Protein AF-A0A920G6J9-F1 (afdb_monomer_lite)

Sequence (120 aa):
MPLGSRPARRKLDGGIESLRAIPGYLHGCRTAYVAAWLGAGEALQSALESGKLEMIREMLREWPFFRARLSMLEMVFAKSDHTLSAHYDQLLVEPDLASVGQRLRHQLQRDIDTLLSILE

Secondary structure (DSSP, 8-state):
---SSS-SBSSSS--GGGB-HHHHHHHHTTT--HHHHTTHHHHHHHHHHTT-HHHHHHHHHH-HHHHHHHHHHHHHHHT--HHHHHHHHHHHS-GGGHHHHHHHHHHHHHHHHHHHHHH-

Structure (mmCIF, N/CA/C/O backbone):
data_AF-A0A920G6J9-F1
#
_entry.id   AF-A0A920G6J9-F1
#
loop_
_atom_site.group_PDB
_atom_site.id
_atom_site.type_symbol
_atom_site.label_atom_id
_atom_site.label_alt_id
_atom_site.label_comp_id
_atom_site.label_asym_id
_atom_site.label_entity_id
_atom_site.label_seq_id
_atom_site.pdbx_PDB_ins_code
_atom_site.Cartn_x
_atom_site.Cartn_y
_atom_site.Cartn_z
_atom_site.occupancy
_atom_site.B_iso_or_equiv
_atom_site.auth_seq_id
_atom_site.auth_comp_id
_atom_site.auth_asym_id
_atom_site.auth_atom_id
_atom_site.pdbx_PDB_model_num
ATOM 1 N N . MET A 1 1 ? 13.491 14.844 -20.925 1.00 53.09 1 MET A N 1
ATOM 2 C CA . MET A 1 1 ? 12.801 16.154 -20.989 1.00 53.09 1 MET A CA 1
ATOM 3 C C . MET A 1 1 ? 12.967 16.869 -19.648 1.00 53.09 1 MET A C 1
ATOM 5 O O . MET A 1 1 ? 12.730 16.220 -18.632 1.00 53.09 1 MET A O 1
ATOM 9 N N . PRO A 1 2 ? 13.415 18.137 -19.596 1.00 53.41 2 PRO A N 1
ATOM 10 C CA . PRO A 1 2 ? 13.633 18.849 -18.335 1.00 53.41 2 PRO A CA 1
ATOM 11 C C . PRO A 1 2 ? 12.299 19.374 -17.781 1.00 53.41 2 PRO A C 1
ATOM 13 O O . PRO A 1 2 ? 11.897 20.498 -18.045 1.00 53.41 2 PRO A O 1
ATOM 16 N N . LEU A 1 3 ? 11.589 18.527 -17.034 1.00 66.06 3 LEU A N 1
ATOM 17 C CA . LEU A 1 3 ? 10.277 18.844 -16.449 1.00 66.06 3 LEU A CA 1
ATOM 18 C C . LEU A 1 3 ? 10.352 19.608 -15.112 1.00 66.06 3 LEU A C 1
ATOM 20 O O . LEU A 1 3 ? 9.323 20.007 -14.579 1.00 66.06 3 LEU A O 1
ATOM 24 N N . GLY A 1 4 ? 11.545 19.811 -14.546 1.00 63.09 4 GLY A N 1
ATOM 25 C CA . GLY A 1 4 ? 11.710 20.483 -13.256 1.00 63.09 4 GLY A CA 1
ATOM 26 C C . GLY A 1 4 ? 13.032 21.234 -13.129 1.00 63.09 4 GLY A C 1
ATOM 27 O O . GLY A 1 4 ? 14.007 20.922 -13.808 1.00 63.09 4 GLY A O 1
ATOM 28 N N . SER A 1 5 ? 13.068 22.211 -12.220 1.00 77.31 5 SER A N 1
ATOM 29 C CA . SER A 1 5 ? 14.228 23.083 -11.974 1.00 77.31 5 SER A CA 1
ATOM 30 C C . SER A 1 5 ? 15.371 22.414 -11.205 1.00 77.31 5 SER A C 1
ATOM 32 O O . SER A 1 5 ? 16.461 22.971 -11.105 1.00 77.31 5 SER A O 1
ATOM 34 N N . ARG A 1 6 ? 15.132 21.230 -10.625 1.00 78.56 6 ARG A N 1
ATOM 35 C CA . ARG A 1 6 ? 16.095 20.504 -9.788 1.00 78.56 6 ARG A CA 1
ATOM 36 C C . ARG A 1 6 ? 16.405 19.124 -10.371 1.00 78.56 6 ARG A C 1
ATOM 38 O O . ARG A 1 6 ? 15.486 18.457 -10.848 1.00 78.56 6 ARG A O 1
ATOM 45 N N . PRO A 1 7 ? 17.659 18.650 -10.258 1.00 70.69 7 PRO A N 1
ATOM 46 C CA . PRO A 1 7 ? 18.030 17.310 -10.695 1.00 70.69 7 PRO A CA 1
ATOM 47 C C . PRO A 1 7 ? 17.292 16.239 -9.885 1.00 70.69 7 PRO A C 1
ATOM 49 O O . PRO A 1 7 ? 17.104 16.370 -8.670 1.00 70.69 7 PRO A O 1
ATOM 52 N N . ALA A 1 8 ? 16.884 15.165 -10.567 1.00 69.94 8 ALA A N 1
ATOM 53 C CA . ALA A 1 8 ? 16.063 14.106 -9.984 1.00 69.94 8 ALA A CA 1
ATOM 54 C C . ALA A 1 8 ? 16.790 13.279 -8.905 1.00 69.94 8 ALA A C 1
ATOM 56 O O . ALA A 1 8 ? 16.153 12.760 -7.986 1.00 69.94 8 ALA A O 1
ATOM 57 N N . ARG A 1 9 ? 18.123 13.193 -8.982 1.00 69.25 9 ARG A N 1
ATOM 58 C CA . ARG A 1 9 ? 18.972 12.479 -8.020 1.00 69.25 9 ARG A CA 1
ATOM 59 C C . ARG A 1 9 ? 19.947 13.422 -7.320 1.00 69.25 9 ARG A C 1
ATOM 61 O O . ARG A 1 9 ? 20.273 14.491 -7.835 1.00 69.25 9 ARG A O 1
ATOM 68 N N . ARG A 1 10 ? 20.374 13.042 -6.112 1.00 77.50 10 ARG A N 1
ATOM 69 C CA . ARG A 1 10 ? 21.432 13.736 -5.352 1.00 77.50 10 ARG A CA 1
ATOM 70 C C . ARG A 1 10 ? 22.835 13.338 -5.826 1.00 77.50 10 ARG A C 1
ATOM 72 O O . ARG A 1 10 ? 23.696 14.204 -5.904 1.00 77.50 10 ARG A O 1
ATOM 79 N N . LYS A 1 11 ? 23.034 12.059 -6.159 1.00 76.94 11 LYS A N 1
ATOM 80 C CA . LYS A 1 11 ? 24.238 11.500 -6.793 1.00 76.94 11 LYS A CA 1
ATOM 81 C C . LYS A 1 11 ? 23.825 10.709 -8.031 1.00 76.94 11 LYS A C 1
ATOM 83 O O . LYS A 1 11 ? 22.736 10.142 -8.046 1.00 76.94 11 LYS A O 1
ATOM 88 N N . LEU A 1 12 ? 24.661 10.709 -9.065 1.00 66.19 12 LEU A N 1
ATOM 89 C CA . LEU A 1 12 ? 24.352 10.053 -10.341 1.00 66.19 12 LEU A CA 1
ATOM 90 C C . LEU A 1 12 ? 24.488 8.520 -10.276 1.00 66.19 12 LEU A C 1
ATOM 92 O O . LEU A 1 12 ? 23.811 7.845 -11.041 1.00 66.19 12 LEU A O 1
ATOM 96 N N . ASP A 1 13 ? 25.295 7.987 -9.353 1.00 66.94 13 ASP A N 1
ATOM 97 C CA . ASP A 1 13 ? 25.608 6.552 -9.227 1.00 66.94 13 ASP A CA 1
ATOM 98 C C . ASP A 1 13 ? 24.806 5.802 -8.148 1.00 66.94 13 ASP A C 1
ATOM 100 O O . ASP A 1 13 ? 24.982 4.600 -7.980 1.00 66.94 13 ASP A O 1
ATOM 104 N N . GLY A 1 14 ? 23.932 6.486 -7.405 1.00 65.06 14 GLY A N 1
ATOM 105 C CA . GLY A 1 14 ? 23.181 5.868 -6.310 1.00 65.06 14 GLY A CA 1
ATOM 106 C C . GLY A 1 14 ? 21.880 5.220 -6.779 1.00 65.06 14 GLY A C 1
ATOM 107 O O . GLY A 1 14 ? 21.284 5.652 -7.767 1.00 65.06 14 GLY A O 1
ATOM 108 N N . GLY A 1 15 ? 21.399 4.221 -6.046 1.00 74.56 15 GLY 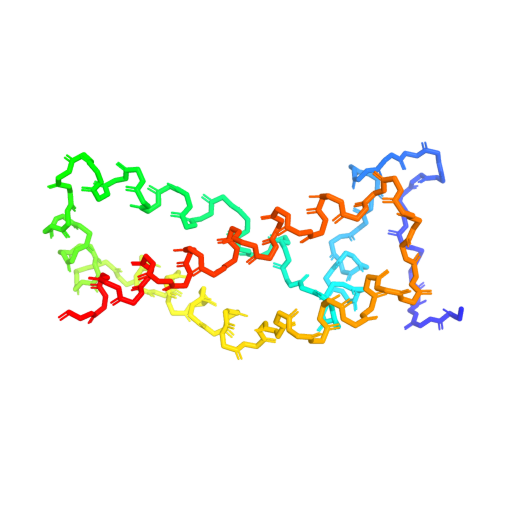A N 1
ATOM 109 C CA . GLY A 1 15 ? 20.122 3.546 -6.249 1.00 74.56 15 GLY A CA 1
ATOM 110 C C . GLY A 1 15 ? 18.917 4.389 -5.812 1.00 74.56 15 GLY A C 1
ATOM 111 O O . GLY A 1 15 ? 18.900 5.620 -5.952 1.00 74.56 15 GLY A O 1
ATOM 112 N N . ILE A 1 16 ? 17.880 3.724 -5.297 1.00 71.81 16 ILE A N 1
ATOM 113 C CA . ILE A 1 16 ? 16.613 4.341 -4.859 1.00 71.81 16 ILE A CA 1
ATOM 114 C C . ILE A 1 16 ? 16.856 5.413 -3.783 1.00 71.81 16 ILE A C 1
ATOM 116 O O . ILE A 1 16 ? 16.217 6.462 -3.791 1.00 71.81 16 ILE A O 1
ATOM 120 N N . GLU A 1 17 ? 17.835 5.204 -2.908 1.00 76.25 17 GLU A N 1
ATOM 121 C CA . GLU A 1 17 ? 18.234 6.098 -1.819 1.00 76.25 17 GLU A CA 1
ATOM 122 C C . GLU A 1 17 ? 18.751 7.468 -2.291 1.00 76.25 17 GLU A C 1
ATOM 124 O O . GLU A 1 17 ? 18.718 8.453 -1.549 1.00 76.25 17 GLU A O 1
ATOM 129 N N . SER A 1 18 ? 19.215 7.552 -3.540 1.00 75.19 18 SER A N 1
ATOM 130 C CA . SER A 1 18 ? 19.701 8.797 -4.140 1.00 75.19 18 SER A CA 1
ATOM 131 C C . SER A 1 18 ? 18.600 9.606 -4.835 1.00 75.19 18 SER A C 1
ATOM 133 O O . SER A 1 18 ? 18.812 10.786 -5.159 1.00 75.19 18 SER A O 1
ATOM 135 N N . LEU A 1 19 ? 17.433 8.990 -5.066 1.00 71.00 19 LEU A N 1
ATOM 136 C CA . LEU A 1 19 ? 16.288 9.587 -5.740 1.00 71.00 19 LEU A CA 1
ATOM 137 C C . LEU A 1 19 ? 15.586 10.579 -4.806 1.00 71.00 19 LEU A C 1
ATOM 139 O O . LEU A 1 19 ? 15.336 10.307 -3.634 1.00 71.00 19 LEU A O 1
ATOM 143 N N . ARG A 1 20 ? 15.241 11.764 -5.316 1.00 72.81 20 ARG A N 1
ATOM 144 C CA . ARG A 1 20 ? 14.428 12.711 -4.543 1.00 72.81 20 ARG A CA 1
ATOM 145 C C . ARG A 1 20 ? 12.959 12.263 -4.543 1.00 72.81 20 ARG A C 1
ATOM 147 O O . ARG A 1 20 ? 12.462 11.745 -5.541 1.00 72.81 20 ARG A O 1
ATOM 154 N N . ALA A 1 21 ? 12.248 12.564 -3.455 1.00 60.12 21 ALA A N 1
ATOM 155 C CA . ALA A 1 21 ? 10.842 12.186 -3.271 1.00 60.12 21 ALA A CA 1
ATOM 156 C C . ALA A 1 21 ? 9.909 12.690 -4.394 1.00 60.12 21 ALA A C 1
ATOM 158 O O . ALA A 1 21 ? 9.054 11.948 -4.865 1.00 60.12 21 ALA A O 1
ATOM 159 N N . ILE A 1 22 ? 10.105 13.927 -4.874 1.00 59.06 22 ILE A N 1
ATOM 160 C CA . ILE A 1 22 ? 9.268 14.536 -5.926 1.00 59.06 22 ILE A CA 1
ATOM 161 C C . ILE A 1 22 ? 9.398 13.789 -7.272 1.00 59.06 22 ILE A C 1
ATOM 163 O O . ILE A 1 22 ? 8.372 13.411 -7.831 1.00 59.06 22 ILE A O 1
ATOM 167 N N . PRO A 1 23 ? 10.612 13.516 -7.797 1.00 53.72 23 PRO A N 1
ATOM 168 C CA . PRO A 1 23 ? 10.790 12.644 -8.955 1.00 53.72 23 PRO A CA 1
ATOM 169 C C . PRO A 1 23 ? 10.162 11.260 -8.797 1.00 53.72 23 PRO A C 1
ATOM 171 O O . PRO A 1 23 ? 9.497 10.817 -9.726 1.00 53.72 23 PRO A O 1
ATOM 174 N N . GLY A 1 24 ? 10.332 10.588 -7.654 1.00 53.31 24 GLY A N 1
ATOM 175 C CA . GLY A 1 24 ? 9.722 9.270 -7.433 1.00 53.31 24 GLY A CA 1
ATOM 176 C C . GLY A 1 24 ? 8.194 9.310 -7.520 1.00 53.31 24 GLY A C 1
ATOM 177 O O . GLY A 1 24 ? 7.583 8.477 -8.183 1.00 53.31 24 GLY A O 1
ATOM 178 N N . TYR A 1 25 ? 7.588 10.345 -6.937 1.00 50.59 25 TYR A N 1
ATOM 179 C CA . TYR A 1 25 ? 6.143 10.554 -6.966 1.00 50.59 25 TYR A CA 1
ATOM 180 C C . TYR A 1 25 ? 5.619 10.922 -8.367 1.00 50.59 25 TYR A C 1
ATOM 182 O O . TYR A 1 25 ? 4.619 10.371 -8.814 1.00 50.59 25 TYR A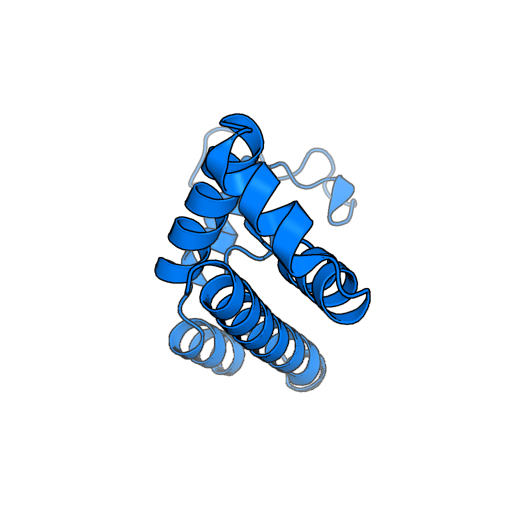 O 1
ATOM 190 N N . LEU A 1 26 ? 6.309 11.803 -9.104 1.00 50.38 26 LEU A N 1
ATOM 191 C CA . LEU A 1 26 ? 5.870 12.264 -10.431 1.00 50.38 26 LEU A CA 1
ATOM 192 C C . LEU A 1 26 ? 5.985 11.198 -11.529 1.00 50.38 26 LEU A C 1
ATOM 194 O O . LEU A 1 26 ? 5.135 11.168 -12.417 1.00 50.38 26 LEU A O 1
ATOM 198 N N . HIS A 1 27 ? 7.000 10.329 -11.478 1.00 51.97 27 HIS A N 1
ATOM 199 C CA . HIS A 1 27 ? 7.095 9.200 -12.413 1.00 51.97 27 HIS A CA 1
ATOM 200 C C . HIS A 1 27 ? 6.100 8.086 -12.041 1.00 51.97 27 HIS A C 1
ATOM 202 O O . HIS A 1 27 ? 5.510 7.486 -12.934 1.00 51.97 27 HIS A O 1
ATOM 208 N N . GLY A 1 28 ? 5.852 7.862 -10.742 1.00 49.47 28 GLY A N 1
ATOM 209 C CA . GLY A 1 28 ? 4.899 6.860 -10.242 1.00 49.47 28 GLY A CA 1
ATOM 210 C C . GLY A 1 28 ? 3.419 7.238 -10.388 1.00 49.47 28 GLY A C 1
ATOM 211 O O . GLY A 1 28 ? 2.581 6.347 -10.495 1.00 49.47 28 GLY A O 1
ATOM 212 N N . CYS A 1 29 ? 3.086 8.534 -10.480 1.00 46.91 29 CYS A N 1
ATOM 213 C CA . CYS A 1 29 ? 1.713 9.019 -10.694 1.00 46.91 29 CYS A CA 1
ATOM 214 C C . CYS A 1 29 ? 1.013 8.414 -11.925 1.00 46.91 29 CYS A C 1
ATOM 216 O O . CYS A 1 29 ? -0.210 8.470 -11.994 1.00 46.91 29 CYS A O 1
ATOM 218 N N . ARG A 1 30 ? 1.755 7.899 -12.920 1.00 49.31 30 ARG A N 1
ATOM 219 C CA . ARG A 1 30 ? 1.179 7.352 -14.163 1.00 49.31 30 ARG A CA 1
ATOM 220 C C . ARG A 1 30 ? 1.054 5.827 -14.189 1.00 49.31 30 ARG A C 1
ATOM 222 O O . ARG A 1 30 ? 0.280 5.327 -14.996 1.00 49.31 30 ARG A O 1
ATOM 229 N N . THR A 1 31 ? 1.788 5.097 -13.348 1.00 51.09 31 THR A N 1
ATOM 230 C CA . THR A 1 31 ? 1.906 3.628 -13.469 1.00 51.09 31 THR A CA 1
ATOM 231 C C . THR A 1 31 ? 1.749 2.837 -12.179 1.00 51.09 31 THR A C 1
ATOM 233 O O . THR A 1 31 ? 1.539 1.631 -12.272 1.00 51.09 31 THR A O 1
ATOM 236 N N . ALA A 1 32 ? 1.810 3.477 -11.010 1.00 57.16 32 ALA A N 1
ATOM 237 C CA . ALA A 1 32 ? 1.302 3.006 -9.719 1.00 57.16 32 ALA A CA 1
ATOM 238 C C . ALA A 1 32 ? 1.980 3.829 -8.621 1.00 57.16 32 ALA A C 1
ATOM 240 O O . ALA A 1 32 ? 3.205 3.969 -8.585 1.00 57.16 32 ALA A O 1
ATOM 241 N N . TYR A 1 33 ? 1.194 4.309 -7.663 1.00 66.69 33 TYR A N 1
ATOM 242 C CA . TYR A 1 33 ? 1.673 4.986 -6.461 1.00 66.69 33 TYR A CA 1
ATOM 243 C C . TYR A 1 33 ? 2.343 4.016 -5.471 1.00 66.69 33 TYR A C 1
ATOM 245 O O . TYR A 1 33 ? 2.059 4.075 -4.281 1.00 66.69 33 TYR A O 1
ATOM 253 N N . VAL A 1 34 ? 3.222 3.118 -5.931 1.00 69.88 34 VAL A N 1
ATOM 254 C CA . VAL A 1 34 ? 3.823 2.051 -5.109 1.00 69.88 34 VAL A CA 1
ATOM 255 C C . VAL A 1 34 ? 4.409 2.621 -3.816 1.00 69.88 34 VAL A C 1
ATOM 257 O O . VAL A 1 34 ? 4.137 2.117 -2.737 1.00 69.88 34 VAL A O 1
ATOM 260 N N . ALA A 1 35 ? 5.109 3.756 -3.886 1.00 71.00 35 ALA A N 1
ATOM 261 C CA . ALA A 1 35 ? 5.684 4.404 -2.705 1.00 71.00 35 ALA A CA 1
ATOM 262 C C . ALA A 1 35 ? 4.652 4.912 -1.671 1.00 71.00 35 ALA A C 1
ATOM 264 O O . ALA A 1 35 ? 5.025 5.183 -0.533 1.00 71.00 35 ALA A O 1
ATOM 265 N N . ALA A 1 36 ? 3.386 5.091 -2.052 1.00 80.12 36 ALA A N 1
ATOM 266 C CA . ALA A 1 36 ? 2.339 5.617 -1.178 1.00 80.12 36 ALA A CA 1
ATOM 267 C C . ALA A 1 36 ? 1.550 4.524 -0.439 1.00 80.12 36 ALA A C 1
ATOM 269 O O . ALA A 1 36 ? 1.003 4.813 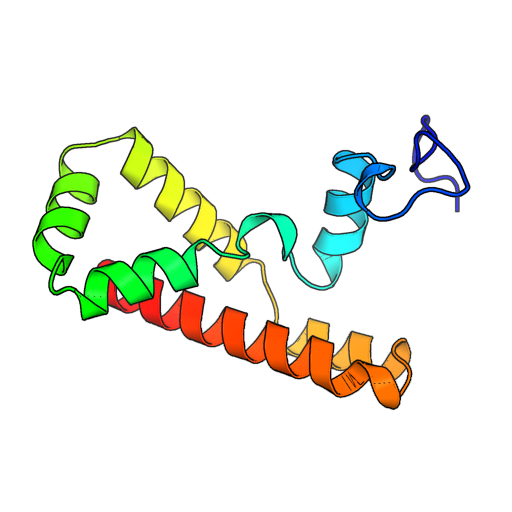0.626 1.00 80.12 36 ALA A O 1
ATOM 270 N N . TRP A 1 37 ? 1.491 3.301 -0.978 1.00 84.06 37 TRP A N 1
ATOM 271 C CA . TRP A 1 37 ? 0.695 2.206 -0.407 1.00 84.06 37 TRP A CA 1
ATOM 272 C C . TRP A 1 37 ? 1.496 0.957 -0.025 1.00 84.06 37 TRP A C 1
ATOM 274 O O . TRP A 1 37 ? 1.031 0.195 0.821 1.00 84.06 37 TRP A O 1
ATOM 284 N N . LEU A 1 38 ? 2.688 0.745 -0.594 1.00 84.88 38 LEU A N 1
ATOM 285 C CA . LEU A 1 38 ? 3.459 -0.480 -0.372 1.00 84.88 38 LEU A CA 1
ATOM 286 C C . LEU A 1 38 ? 3.726 -0.714 1.124 1.00 84.88 38 LEU A C 1
ATOM 288 O O . LEU A 1 38 ? 4.237 0.162 1.824 1.00 84.88 38 LEU A O 1
ATOM 292 N N . GLY A 1 39 ? 3.369 -1.911 1.593 1.00 85.25 39 GLY A N 1
ATOM 293 C CA . GLY A 1 39 ? 3.512 -2.356 2.982 1.00 85.25 39 GLY A CA 1
ATOM 294 C C . GLY A 1 39 ? 2.350 -1.975 3.906 1.00 85.25 39 GLY A C 1
ATOM 295 O O . GLY A 1 39 ? 2.233 -2.543 4.989 1.00 85.25 39 GLY A O 1
ATOM 296 N N . ALA A 1 40 ? 1.464 -1.054 3.508 1.00 88.12 40 ALA A N 1
ATOM 297 C CA . ALA A 1 40 ? 0.322 -0.676 4.339 1.00 88.12 40 ALA A CA 1
ATOM 298 C C . ALA A 1 40 ? -0.760 -1.766 4.364 1.00 88.12 40 ALA A C 1
ATOM 300 O O . ALA A 1 40 ? -1.227 -2.124 5.443 1.00 88.12 40 ALA A O 1
ATOM 301 N N . GLY A 1 41 ? -1.143 -2.304 3.201 1.00 86.81 41 GLY A N 1
ATOM 302 C CA . GLY A 1 41 ? -2.165 -3.349 3.136 1.00 86.81 41 GLY A CA 1
ATOM 303 C C . GLY A 1 41 ? -1.692 -4.676 3.726 1.00 86.81 41 GLY A C 1
ATOM 304 O O . GLY A 1 41 ? -2.433 -5.284 4.488 1.00 86.81 41 GLY A O 1
ATOM 305 N N . GLU A 1 42 ? -0.428 -5.056 3.519 1.00 88.94 42 GLU A N 1
ATOM 306 C CA . GLU A 1 42 ? 0.168 -6.243 4.154 1.00 88.94 42 GLU A CA 1
ATOM 307 C C . GLU A 1 42 ? 0.132 -6.163 5.692 1.00 88.94 42 GLU A C 1
ATOM 309 O O . GLU A 1 42 ? -0.243 -7.125 6.365 1.00 88.94 42 GLU A O 1
ATOM 314 N N . ALA A 1 43 ? 0.442 -4.996 6.265 1.00 91.56 43 ALA A N 1
ATOM 315 C CA . ALA A 1 43 ? 0.348 -4.786 7.708 1.00 91.56 43 ALA A CA 1
ATOM 316 C C . ALA A 1 43 ? -1.102 -4.872 8.220 1.00 91.56 43 ALA A C 1
ATOM 318 O O . ALA A 1 43 ? -1.346 -5.438 9.288 1.00 91.56 43 ALA A O 1
ATOM 319 N N . LEU A 1 44 ? -2.067 -4.338 7.462 1.00 91.56 44 LEU A N 1
ATOM 320 C CA . LEU A 1 44 ? -3.492 -4.451 7.787 1.00 91.56 44 LEU A CA 1
ATOM 321 C C . LEU A 1 44 ? -3.963 -5.906 7.706 1.00 91.56 44 LEU A C 1
ATOM 323 O O . LEU A 1 44 ? -4.595 -6.382 8.645 1.00 91.56 44 LEU A O 1
ATOM 327 N N . GLN A 1 45 ? -3.589 -6.632 6.651 1.00 92.00 45 GLN A N 1
ATOM 328 C CA . GLN A 1 45 ? -3.901 -8.049 6.482 1.00 92.00 45 GLN A CA 1
ATOM 329 C C . GLN A 1 45 ? -3.361 -8.871 7.661 1.00 92.00 45 GLN A C 1
ATOM 331 O O . GLN A 1 45 ? -4.109 -9.622 8.283 1.00 92.00 45 GLN A O 1
ATOM 336 N N . SER A 1 46 ? -2.095 -8.674 8.034 1.00 93.62 46 SER A N 1
ATOM 337 C CA . SER A 1 46 ? -1.486 -9.362 9.178 1.00 93.62 46 SER A CA 1
ATOM 338 C C . SER A 1 46 ? -2.231 -9.095 10.496 1.00 93.62 46 SER A C 1
ATOM 340 O O . SER A 1 46 ? -2.404 -9.988 11.333 1.00 93.62 46 SER A O 1
ATOM 342 N N . ALA A 1 47 ? -2.723 -7.868 10.687 1.00 92.56 47 ALA A N 1
ATOM 343 C CA . ALA A 1 47 ? -3.525 -7.519 11.852 1.00 92.56 47 ALA A CA 1
ATOM 344 C C . ALA A 1 47 ? -4.914 -8.186 11.833 1.00 92.56 47 ALA A C 1
ATOM 346 O O . ALA A 1 47 ? -5.378 -8.628 12.888 1.00 92.56 47 ALA A O 1
ATOM 347 N N . LEU A 1 48 ? -5.548 -8.316 10.661 1.00 91.50 48 LEU A N 1
ATOM 348 C CA . LEU A 1 48 ? -6.809 -9.050 10.501 1.00 91.50 48 LEU A CA 1
ATOM 349 C C . LEU A 1 48 ? -6.643 -10.544 10.788 1.00 91.50 48 LEU A C 1
ATOM 351 O O . LEU A 1 48 ? -7.429 -11.104 11.548 1.00 91.50 48 LEU A O 1
ATOM 355 N N . GLU A 1 49 ? -5.589 -11.167 10.262 1.00 92.50 49 GLU A N 1
ATOM 356 C CA . GLU A 1 49 ? -5.248 -12.574 10.525 1.00 92.50 49 GLU A CA 1
ATOM 357 C C . GLU A 1 49 ? -4.963 -12.830 12.013 1.00 92.50 49 GLU A C 1
ATOM 359 O O . GLU A 1 49 ? -5.248 -13.905 12.536 1.00 92.50 49 GLU A O 1
ATOM 364 N N . SER A 1 50 ? -4.478 -11.811 12.726 1.00 94.88 50 SER A N 1
ATOM 365 C CA . SER A 1 50 ? -4.293 -11.835 14.182 1.00 94.88 50 SER A CA 1
ATOM 366 C C . SER A 1 50 ? -5.587 -11.582 14.979 1.00 94.88 50 SER A C 1
ATOM 368 O O . SER A 1 50 ? -5.525 -11.432 16.199 1.00 94.88 50 SER A O 1
ATOM 370 N N . GLY A 1 51 ? -6.746 -11.466 14.321 1.00 92.44 51 GLY A N 1
ATOM 371 C CA . GLY A 1 51 ? -8.046 -11.247 14.961 1.00 92.44 51 GLY A CA 1
ATOM 372 C C . GLY A 1 51 ? -8.275 -9.827 15.493 1.00 92.44 51 GLY A C 1
ATOM 373 O O . GLY A 1 51 ? -9.128 -9.629 16.354 1.00 92.44 51 GLY A O 1
ATOM 374 N N . LYS A 1 52 ? -7.531 -8.820 15.013 1.00 94.06 52 LYS A N 1
ATOM 375 C CA . LYS A 1 52 ? -7.580 -7.437 15.535 1.00 94.06 52 LYS A CA 1
ATOM 376 C C . LYS A 1 52 ? -8.580 -6.525 14.814 1.00 94.06 52 LYS A C 1
ATOM 378 O O . LYS A 1 52 ? -8.463 -5.305 14.909 1.00 94.06 52 LYS A O 1
ATOM 383 N N . LEU A 1 53 ? -9.558 -7.085 14.100 1.00 92.31 53 LEU A N 1
ATOM 384 C CA . LEU A 1 53 ? -10.532 -6.309 13.321 1.00 92.31 53 LEU A CA 1
ATOM 385 C C . LEU A 1 53 ? -11.272 -5.271 14.180 1.00 92.31 53 LEU A C 1
ATOM 387 O O . LEU A 1 53 ? -11.337 -4.100 13.813 1.00 92.31 53 LEU A O 1
ATOM 391 N N . GLU A 1 54 ? -11.764 -5.671 15.353 1.00 92.88 54 GLU A N 1
ATOM 392 C CA . GLU A 1 54 ? -12.509 -4.763 16.235 1.00 92.88 54 GLU A CA 1
ATOM 393 C C . GLU A 1 54 ? -11.641 -3.618 16.769 1.00 92.88 54 GLU A C 1
ATOM 395 O O . GLU A 1 54 ? -12.089 -2.475 16.804 1.00 92.88 54 GLU A O 1
ATOM 400 N N . MET A 1 55 ? -10.368 -3.887 17.072 1.00 93.94 55 MET A N 1
ATOM 401 C CA . MET A 1 55 ? -9.402 -2.852 17.457 1.00 93.94 55 MET A CA 1
ATOM 402 C C . MET A 1 55 ? -9.170 -1.856 16.313 1.00 93.94 55 MET A C 1
ATOM 404 O O . MET A 1 55 ? -9.143 -0.650 16.535 1.00 93.94 55 MET A O 1
ATOM 408 N N . ILE A 1 56 ? -9.042 -2.335 15.073 1.00 93.25 56 ILE A N 1
ATOM 409 C CA . ILE A 1 56 ? -8.884 -1.464 13.898 1.00 93.25 56 ILE A CA 1
ATOM 410 C C . ILE A 1 56 ? -10.132 -0.590 13.701 1.00 93.25 56 ILE A C 1
ATOM 412 O O . ILE A 1 56 ? -10.010 0.608 13.441 1.00 93.25 56 ILE A O 1
ATOM 416 N N . ARG A 1 57 ? -11.334 -1.154 13.864 1.00 92.25 57 ARG A N 1
ATOM 417 C CA . ARG A 1 57 ? -12.603 -0.411 13.779 1.00 92.25 57 ARG A CA 1
ATOM 418 C C . ARG A 1 57 ? -12.768 0.606 14.908 1.00 92.25 57 ARG A C 1
ATOM 420 O O . ARG A 1 57 ? -13.289 1.697 14.686 1.00 92.25 57 ARG A O 1
ATOM 427 N N . GLU A 1 58 ? -12.320 0.284 16.115 1.00 94.69 58 GLU A N 1
ATOM 428 C CA . GLU A 1 58 ? -12.245 1.230 17.231 1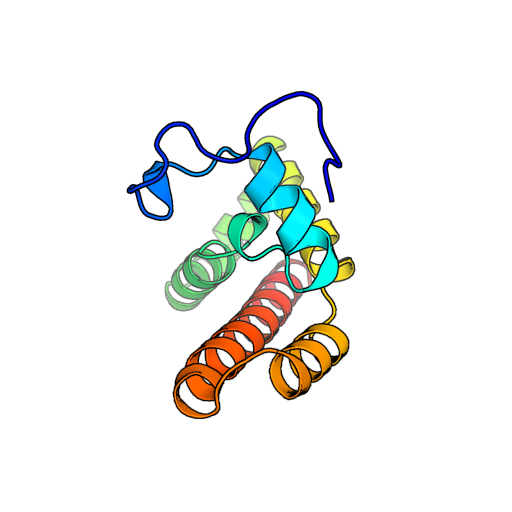.00 94.69 58 GLU A CA 1
ATOM 429 C C . GLU A 1 58 ? -11.291 2.384 16.906 1.00 94.69 58 GLU A C 1
ATOM 431 O O . GLU A 1 58 ? -11.699 3.543 16.953 1.00 94.69 58 GLU A O 1
ATOM 436 N N . MET A 1 59 ? -10.076 2.085 16.436 1.00 94.94 59 MET A N 1
ATOM 437 C CA . MET A 1 59 ? -9.114 3.098 15.992 1.00 94.94 59 MET A CA 1
ATOM 438 C C . MET A 1 59 ? -9.682 3.983 14.875 1.00 94.94 59 MET A C 1
ATOM 440 O O . MET A 1 59 ? -9.438 5.186 14.860 1.00 94.94 59 MET A O 1
ATOM 444 N N . LEU A 1 60 ? -10.472 3.432 13.950 1.00 92.88 60 LEU A N 1
ATOM 445 C CA . LEU A 1 60 ? -11.127 4.223 12.903 1.00 92.88 60 LEU A CA 1
ATOM 446 C C . LEU A 1 60 ? -12.160 5.215 13.445 1.00 92.88 60 LEU A C 1
ATOM 448 O O . LEU A 1 60 ? -12.302 6.308 12.889 1.00 92.88 60 LEU A O 1
ATOM 452 N N . ARG A 1 61 ? -12.878 4.845 14.509 1.00 92.44 61 ARG A N 1
ATOM 453 C CA . ARG A 1 61 ? -13.906 5.688 15.135 1.00 92.44 61 ARG A CA 1
ATOM 454 C C . ARG A 1 61 ? -13.302 6.730 16.067 1.00 92.44 61 ARG A C 1
ATOM 456 O O . ARG A 1 61 ? -13.702 7.890 16.016 1.00 92.44 61 ARG A O 1
ATOM 463 N N . GLU A 1 62 ? -12.340 6.327 16.887 1.00 96.12 62 GLU A N 1
ATOM 464 C CA . GLU A 1 62 ? -11.842 7.142 17.996 1.00 96.12 62 GLU A CA 1
ATOM 465 C C . GLU A 1 62 ? -10.535 7.872 17.689 1.00 96.12 62 GLU A C 1
ATOM 467 O O . GLU A 1 62 ? -10.204 8.843 18.370 1.00 96.12 62 GLU A O 1
ATOM 472 N N . TRP A 1 63 ? -9.795 7.462 16.650 1.00 97.31 63 TRP A N 1
ATOM 473 C CA . TRP A 1 63 ? -8.489 8.036 16.337 1.00 97.31 63 TRP A CA 1
ATOM 474 C C . TRP A 1 63 ? -8.469 8.772 14.984 1.00 97.31 63 TRP A C 1
ATOM 476 O O . TRP A 1 63 ? -8.222 8.169 13.933 1.00 97.31 63 TRP A O 1
ATOM 486 N N . PRO A 1 64 ? -8.628 10.115 14.978 1.00 94.12 64 PRO A N 1
ATOM 487 C CA . PRO A 1 64 ? -8.657 10.916 13.752 1.00 94.12 64 PRO A CA 1
ATOM 488 C C . PRO A 1 64 ? -7.424 10.758 12.856 1.00 94.12 64 PRO A C 1
ATOM 490 O O . PRO A 1 64 ? -7.542 10.806 11.634 1.00 94.12 64 PRO A O 1
ATOM 493 N N . PHE A 1 65 ? -6.243 10.541 13.444 1.00 93.81 65 PHE A N 1
ATOM 494 C CA . PHE A 1 65 ? -5.018 10.281 12.685 1.00 93.81 65 PHE A CA 1
ATOM 495 C C . PHE A 1 65 ? -5.114 8.977 11.886 1.00 93.81 65 PHE A C 1
ATOM 497 O O . PHE A 1 65 ? -4.794 8.960 10.697 1.00 93.81 65 PHE A O 1
ATOM 504 N N . PHE A 1 66 ? -5.576 7.898 12.522 1.00 93.56 66 PHE A N 1
ATOM 505 C CA . PHE A 1 66 ? -5.703 6.598 11.873 1.00 93.56 66 PHE A CA 1
ATOM 506 C C . PHE A 1 66 ? -6.755 6.639 10.763 1.00 93.56 66 PHE A C 1
ATOM 508 O O . PHE A 1 66 ? -6.500 6.189 9.645 1.00 93.56 66 PHE A O 1
ATOM 515 N N . ARG A 1 67 ? -7.886 7.301 11.027 1.00 92.75 67 ARG A N 1
ATOM 516 C CA . ARG A 1 67 ? -8.915 7.560 10.018 1.00 92.75 67 ARG A CA 1
ATOM 517 C C . ARG A 1 67 ? -8.368 8.336 8.821 1.00 92.75 67 ARG A C 1
ATOM 519 O O . ARG A 1 67 ? -8.524 7.892 7.689 1.00 92.75 67 ARG A O 1
ATOM 526 N N . ALA A 1 68 ? -7.678 9.455 9.053 1.00 93.12 68 ALA A N 1
ATOM 527 C CA . ALA A 1 68 ? -7.081 10.248 7.978 1.00 93.12 68 ALA A CA 1
ATOM 528 C C . ALA A 1 68 ? -6.053 9.440 7.168 1.00 93.12 68 ALA A C 1
ATOM 530 O O . ALA A 1 68 ? -5.969 9.586 5.946 1.00 93.12 68 ALA A O 1
ATOM 531 N N . ARG A 1 69 ? -5.294 8.557 7.830 1.00 91.44 69 ARG A N 1
ATOM 532 C CA . ARG A 1 69 ? -4.336 7.672 7.165 1.00 91.44 69 ARG A CA 1
ATOM 533 C C . ARG A 1 69 ? -5.023 6.662 6.247 1.00 91.44 69 ARG A C 1
ATOM 535 O O . ARG A 1 69 ? -4.561 6.506 5.117 1.00 91.44 69 ARG A O 1
ATOM 542 N N . LEU A 1 70 ? -6.099 6.009 6.690 1.00 91.38 70 LEU A N 1
ATOM 543 C CA . LEU A 1 70 ? -6.840 5.078 5.833 1.00 91.38 70 LEU A CA 1
ATOM 544 C C . LEU A 1 70 ? -7.568 5.797 4.694 1.00 91.38 70 LEU A C 1
ATOM 546 O O . LEU A 1 70 ? -7.480 5.335 3.564 1.00 91.38 70 LEU A O 1
ATOM 550 N N . SER A 1 71 ? -8.169 6.967 4.928 1.00 90.44 71 SER A N 1
ATOM 551 C CA . SER A 1 71 ? -8.787 7.758 3.849 1.00 90.44 71 SER A CA 1
ATOM 552 C C . SER A 1 71 ? -7.775 8.208 2.787 1.00 90.44 71 SER A C 1
ATOM 554 O O . SER A 1 71 ? -8.086 8.271 1.598 1.00 90.44 71 SER A O 1
ATOM 556 N N . MET A 1 72 ? -6.533 8.507 3.184 1.00 90.88 72 MET A N 1
ATOM 557 C CA . MET A 1 72 ? -5.462 8.783 2.224 1.00 90.88 72 MET A CA 1
ATOM 558 C C . MET A 1 72 ? -5.136 7.546 1.376 1.00 90.88 72 MET A C 1
ATOM 560 O O . MET A 1 72 ? -4.951 7.685 0.168 1.00 90.88 72 MET A O 1
ATOM 564 N N . LEU A 1 73 ? -5.067 6.358 1.988 1.00 90.25 73 LEU A N 1
ATOM 565 C CA . LEU A 1 73 ? -4.826 5.100 1.272 1.00 90.25 73 LEU A CA 1
ATOM 566 C C . LEU A 1 73 ? -5.974 4.772 0.316 1.00 90.25 73 LEU A C 1
ATOM 568 O O . LEU A 1 73 ? -5.716 4.475 -0.844 1.00 90.25 73 LEU A O 1
ATOM 572 N N . GLU A 1 74 ? -7.219 4.927 0.760 1.00 89.62 74 GLU A N 1
ATOM 573 C CA . GLU A 1 74 ? -8.422 4.767 -0.062 1.00 89.62 74 GLU A CA 1
ATOM 574 C C . GLU A 1 74 ? -8.360 5.644 -1.324 1.00 89.62 74 GLU A C 1
ATOM 576 O O . GLU A 1 74 ? -8.508 5.154 -2.442 1.00 89.62 74 GLU A O 1
ATOM 581 N N . MET A 1 75 ? -8.032 6.931 -1.175 1.00 88.12 75 MET A N 1
ATOM 582 C CA . MET A 1 75 ? -7.866 7.844 -2.310 1.00 88.12 75 MET A CA 1
ATOM 583 C C . MET A 1 75 ? -6.725 7.412 -3.248 1.00 88.12 75 MET A C 1
ATOM 585 O O . MET A 1 75 ? -6.832 7.569 -4.466 1.00 88.12 75 MET A O 1
ATOM 589 N N . VAL A 1 76 ? -5.605 6.932 -2.703 1.00 87.94 76 VAL A N 1
ATOM 590 C CA . VAL A 1 76 ? -4.463 6.453 -3.501 1.00 87.94 76 VAL A CA 1
ATOM 591 C C . VAL A 1 76 ? -4.852 5.214 -4.303 1.00 87.94 76 VAL A C 1
ATOM 593 O O . VAL A 1 76 ? -4.534 5.134 -5.492 1.00 87.94 76 VAL A O 1
ATOM 596 N N . PHE A 1 77 ? -5.565 4.278 -3.683 1.00 87.00 77 PHE A N 1
ATOM 597 C CA . PHE A 1 77 ? -6.077 3.085 -4.340 1.00 87.00 77 PHE A CA 1
ATOM 598 C C . PHE A 1 77 ? -7.097 3.426 -5.424 1.00 87.00 77 PHE A C 1
ATOM 600 O O . PHE A 1 77 ? -6.949 2.957 -6.546 1.00 87.00 77 PHE A O 1
ATOM 607 N N . ALA A 1 78 ? -8.030 4.343 -5.157 1.00 86.38 78 ALA A N 1
ATOM 608 C CA . ALA A 1 78 ? -9.006 4.808 -6.143 1.00 86.38 78 ALA A CA 1
ATOM 609 C C . ALA A 1 78 ? -8.367 5.460 -7.386 1.00 86.38 78 ALA A C 1
ATOM 611 O O . ALA A 1 78 ? -8.952 5.458 -8.465 1.00 86.38 78 ALA A O 1
ATOM 612 N N . LYS A 1 79 ? -7.162 6.029 -7.251 1.00 84.44 79 LYS A N 1
ATOM 613 C CA . LYS A 1 79 ? -6.394 6.620 -8.362 1.00 84.44 79 LYS A CA 1
ATOM 614 C C . LYS A 1 79 ? -5.440 5.635 -9.039 1.00 84.44 79 LYS A C 1
ATOM 616 O O . LYS A 1 79 ? -4.781 6.011 -10.008 1.00 84.44 79 LYS A O 1
ATOM 621 N N . SER A 1 80 ? -5.303 4.422 -8.513 1.00 84.12 80 SER A N 1
ATOM 622 C CA . SER A 1 80 ? -4.384 3.417 -9.037 1.00 84.12 80 SER A CA 1
ATOM 623 C C . SER A 1 80 ? -5.112 2.522 -10.038 1.00 84.12 80 SER A C 1
ATOM 625 O O . SER A 1 80 ? -6.079 1.859 -9.689 1.00 84.12 80 SER A O 1
ATOM 627 N N . ASP A 1 81 ? -4.630 2.480 -11.282 1.00 82.31 81 ASP A N 1
ATOM 628 C CA . ASP A 1 81 ? -5.202 1.643 -12.340 1.00 82.31 81 ASP A CA 1
ATOM 629 C C . ASP A 1 81 ? -4.245 0.498 -12.708 1.00 82.31 81 ASP A C 1
ATOM 631 O O . ASP A 1 81 ? -3.206 0.684 -13.352 1.00 82.31 81 ASP A O 1
ATOM 635 N N . HIS A 1 82 ? -4.616 -0.711 -12.290 1.00 81.94 82 HIS A N 1
ATOM 636 C CA . HIS A 1 82 ? -3.888 -1.946 -12.578 1.00 81.94 82 HIS A CA 1
ATOM 637 C C . HIS A 1 82 ? -3.826 -2.309 -14.076 1.00 81.94 82 HIS A C 1
ATOM 639 O O . HIS A 1 82 ? -2.824 -2.878 -14.515 1.00 81.94 82 HIS A O 1
ATOM 645 N N . THR A 1 83 ? -4.839 -1.956 -14.872 1.00 84.12 83 THR A N 1
ATOM 646 C CA . THR A 1 83 ? -4.920 -2.247 -16.310 1.00 84.12 83 THR A CA 1
ATOM 647 C C . THR A 1 83 ? -3.955 -1.349 -17.058 1.00 84.12 83 THR A C 1
ATOM 649 O O . THR A 1 83 ? -3.175 -1.818 -17.889 1.00 84.12 83 THR A O 1
ATOM 652 N N . LEU A 1 84 ? -3.947 -0.061 -16.707 1.00 84.00 84 LEU A N 1
ATOM 653 C CA . LEU A 1 84 ? -2.990 0.891 -17.250 1.00 84.00 84 LEU A CA 1
ATOM 654 C C . LEU A 1 84 ? -1.556 0.483 -16.890 1.00 84.00 84 LEU A C 1
ATOM 656 O O . LEU A 1 84 ? -0.690 0.448 -17.760 1.00 84.00 84 LEU A O 1
ATOM 660 N N . SER A 1 85 ? -1.317 0.097 -15.633 1.00 84.38 85 SER A N 1
ATOM 661 C CA . SER A 1 85 ? -0.021 -0.421 -15.177 1.00 84.38 85 SER A CA 1
ATOM 662 C C . SER A 1 85 ? 0.440 -1.638 -15.996 1.00 84.38 85 SER A C 1
ATOM 664 O O . SER A 1 85 ? 1.574 -1.672 -16.469 1.00 84.38 85 SER A O 1
ATOM 666 N N . ALA A 1 86 ? -0.452 -2.603 -16.249 1.00 86.81 86 ALA A N 1
ATOM 667 C CA . ALA A 1 86 ? -0.148 -3.772 -17.075 1.00 86.81 86 ALA A CA 1
ATOM 668 C C . ALA A 1 86 ? 0.166 -3.407 -18.536 1.00 86.81 86 ALA A C 1
ATOM 670 O O . ALA A 1 86 ? 1.054 -4.006 -19.141 1.00 86.81 86 ALA A O 1
ATOM 671 N N . HIS A 1 87 ? -0.528 -2.415 -19.098 1.00 86.62 87 HIS A N 1
ATOM 672 C CA . HIS A 1 87 ? -0.259 -1.934 -20.451 1.00 86.62 87 HIS A CA 1
ATOM 673 C C . HIS A 1 87 ? 1.128 -1.285 -20.567 1.00 86.62 87 HIS A C 1
ATOM 675 O O . HIS A 1 87 ? 1.854 -1.540 -21.524 1.00 86.62 87 HIS A O 1
ATOM 681 N N . TYR A 1 88 ? 1.535 -0.492 -19.574 1.00 85.00 88 TYR A N 1
ATOM 682 C CA . TYR A 1 88 ? 2.881 0.083 -19.538 1.00 85.00 88 TYR A CA 1
ATOM 683 C C . TYR A 1 88 ? 3.972 -0.979 -19.381 1.00 85.00 88 TYR A C 1
ATOM 685 O O . TYR A 1 88 ? 5.005 -0.868 -20.041 1.00 85.00 88 TYR A O 1
ATOM 693 N N . ASP A 1 89 ? 3.740 -2.015 -18.570 1.00 86.44 89 ASP A N 1
ATOM 694 C CA . ASP A 1 89 ? 4.670 -3.141 -18.450 1.00 86.44 89 ASP A CA 1
ATOM 695 C C . ASP A 1 89 ? 4.908 -3.819 -19.805 1.00 86.44 89 ASP A C 1
ATOM 697 O O . ASP A 1 89 ? 6.051 -4.048 -20.183 1.00 86.44 89 ASP A O 1
ATOM 701 N N . GLN A 1 90 ? 3.845 -4.075 -20.573 1.00 86.75 90 GLN A N 1
ATOM 702 C CA . GLN A 1 90 ? 3.955 -4.704 -21.896 1.00 86.75 90 GLN A CA 1
ATOM 703 C C . GLN A 1 90 ? 4.787 -3.885 -22.892 1.00 86.75 90 GLN A C 1
ATOM 705 O O . GLN A 1 90 ? 5.393 -4.455 -23.795 1.00 86.75 90 GLN A O 1
ATOM 710 N N . LEU A 1 91 ? 4.792 -2.557 -22.755 1.00 88.62 91 LEU A N 1
ATOM 711 C CA . LEU A 1 91 ? 5.471 -1.655 -23.685 1.00 88.62 91 LEU A CA 1
ATOM 712 C C . LEU A 1 91 ? 6.910 -1.325 -23.278 1.00 88.62 91 LEU A C 1
ATOM 714 O O . LEU A 1 91 ? 7.727 -1.029 -24.148 1.00 88.62 91 LEU A O 1
ATOM 718 N N . LEU A 1 92 ? 7.204 -1.291 -21.975 1.00 87.81 92 LEU A N 1
ATOM 719 C CA . LEU A 1 92 ? 8.431 -0.684 -21.446 1.00 87.81 92 LEU A CA 1
ATOM 720 C C . LEU A 1 92 ? 9.300 -1.633 -20.617 1.00 87.81 92 LEU A C 1
ATOM 722 O O . LEU A 1 92 ? 10.438 -1.273 -20.315 1.00 87.81 92 LEU A O 1
ATOM 726 N N . VAL A 1 93 ? 8.783 -2.793 -20.204 1.00 86.19 93 VAL A N 1
ATOM 727 C CA . VAL A 1 93 ? 9.475 -3.699 -19.279 1.00 86.19 93 VAL A CA 1
ATOM 728 C C . VAL A 1 93 ? 10.001 -4.918 -20.028 1.00 86.19 93 VAL A C 1
ATOM 730 O O . VAL A 1 93 ? 9.300 -5.541 -20.821 1.00 86.19 93 VAL A O 1
ATOM 733 N N . GLU A 1 94 ? 11.259 -5.266 -19.765 1.00 89.31 94 GLU A N 1
ATOM 734 C CA . GLU A 1 94 ? 11.874 -6.478 -20.303 1.00 89.31 94 GLU A CA 1
ATOM 735 C C . GLU A 1 94 ? 11.165 -7.737 -19.764 1.00 89.31 94 GLU A C 1
ATOM 737 O O . GLU A 1 94 ? 10.767 -7.755 -18.593 1.00 89.31 94 GLU A O 1
ATOM 742 N N . PRO A 1 95 ? 11.033 -8.814 -20.563 1.00 88.25 95 PRO A N 1
ATOM 743 C CA . PRO A 1 95 ? 10.309 -10.023 -20.156 1.00 88.25 95 PRO A CA 1
ATOM 744 C C . PRO A 1 95 ? 10.769 -10.613 -18.815 1.00 88.25 95 PRO A C 1
ATOM 746 O O . PRO A 1 95 ? 9.940 -11.062 -18.023 1.00 88.25 95 PRO A O 1
ATOM 749 N N . ASP A 1 96 ? 12.067 -10.535 -18.516 1.00 90.69 96 ASP A N 1
ATOM 750 C CA . ASP A 1 96 ? 12.663 -11.059 -17.281 1.00 90.69 96 ASP A CA 1
ATOM 751 C C . ASP A 1 96 ? 12.155 -10.337 -16.017 1.00 90.69 96 ASP A C 1
ATOM 753 O O . ASP A 1 96 ? 12.111 -10.910 -14.925 1.00 90.69 96 ASP A O 1
ATOM 757 N N . LEU A 1 97 ? 11.704 -9.085 -16.157 1.00 88.00 97 LEU A N 1
ATOM 758 C CA . LEU A 1 97 ? 11.188 -8.254 -15.066 1.00 88.00 97 LEU A CA 1
ATOM 759 C C . LEU A 1 97 ? 9.655 -8.269 -14.962 1.00 88.00 97 LEU A C 1
ATOM 761 O O . LEU A 1 97 ? 9.108 -7.767 -13.975 1.00 88.00 97 LEU A O 1
ATOM 765 N N . ALA A 1 98 ? 8.947 -8.891 -15.910 1.00 86.50 98 ALA A N 1
ATOM 766 C CA . ALA A 1 98 ? 7.481 -8.915 -15.944 1.00 86.50 98 ALA A CA 1
ATOM 767 C C . ALA A 1 98 ? 6.859 -9.521 -14.669 1.00 86.50 98 ALA A C 1
ATOM 769 O O . ALA A 1 98 ? 5.810 -9.077 -14.192 1.00 86.50 98 ALA A O 1
ATOM 770 N N . SER A 1 99 ? 7.546 -10.492 -14.057 1.00 90.38 99 SER A N 1
ATOM 771 C CA . SER A 1 99 ? 7.122 -11.132 -12.804 1.00 90.38 99 SER A CA 1
ATOM 772 C C . SER A 1 99 ? 7.049 -10.162 -11.615 1.00 90.38 99 SER A C 1
ATOM 774 O O . SER A 1 99 ? 6.264 -10.363 -10.686 1.00 90.38 99 SER A O 1
ATOM 776 N N . VAL A 1 100 ? 7.857 -9.097 -11.610 1.00 88.88 100 VAL A N 1
ATOM 777 C CA . VAL A 1 100 ? 7.848 -8.074 -10.554 1.00 88.88 100 VAL A CA 1
ATOM 778 C C . VAL A 1 100 ? 6.581 -7.233 -10.660 1.00 88.88 100 VAL A C 1
ATOM 780 O O . VAL A 1 100 ? 5.858 -7.094 -9.674 1.00 88.88 100 VAL A O 1
ATOM 783 N N . GLY A 1 101 ? 6.276 -6.730 -11.857 1.00 87.06 101 GLY A N 1
ATOM 784 C CA . GLY A 1 101 ? 5.072 -5.937 -12.102 1.00 87.06 101 GLY A CA 1
ATOM 785 C C . GLY A 1 101 ? 3.792 -6.728 -11.833 1.00 87.06 101 GLY A C 1
ATOM 786 O O . GLY A 1 101 ? 2.867 -6.222 -11.196 1.00 87.06 101 GLY A O 1
ATOM 787 N N . GLN A 1 102 ? 3.768 -8.012 -12.209 1.00 89.00 102 GLN A N 1
ATOM 788 C CA . GLN A 1 102 ? 2.651 -8.901 -11.895 1.00 89.00 102 GLN A CA 1
ATOM 789 C C . GLN A 1 102 ? 2.448 -9.059 -10.379 1.00 89.00 102 GLN A C 1
ATOM 791 O O . GLN A 1 102 ? 1.326 -8.899 -9.897 1.00 89.00 102 GLN A O 1
ATOM 796 N N . ARG A 1 103 ? 3.516 -9.317 -9.611 1.00 90.44 103 ARG A N 1
ATOM 797 C CA . ARG A 1 103 ? 3.435 -9.414 -8.142 1.00 90.44 103 ARG A CA 1
ATOM 798 C C . ARG A 1 103 ? 2.928 -8.123 -7.506 1.00 90.44 103 ARG A C 1
ATOM 800 O O . ARG A 1 103 ? 2.061 -8.184 -6.641 1.00 90.44 103 ARG A O 1
ATOM 807 N N . LEU A 1 104 ? 3.415 -6.967 -7.958 1.00 89.75 104 LEU A N 1
ATOM 808 C CA . LEU A 1 104 ? 2.979 -5.666 -7.442 1.00 89.75 104 LEU A CA 1
ATOM 809 C C . LEU A 1 104 ? 1.495 -5.400 -7.718 1.00 89.75 104 LEU A C 1
ATOM 811 O O . LEU A 1 104 ? 0.796 -4.921 -6.830 1.00 89.75 104 LEU A O 1
ATOM 815 N N . ARG A 1 105 ? 0.987 -5.748 -8.907 1.00 89.00 105 ARG A N 1
ATOM 816 C CA . ARG A 1 105 ? -0.447 -5.622 -9.218 1.00 89.00 105 ARG A CA 1
ATOM 817 C C . ARG A 1 105 ? -1.314 -6.559 -8.382 1.00 89.00 105 ARG A C 1
ATOM 819 O O . ARG A 1 105 ? -2.362 -6.137 -7.906 1.00 89.00 105 ARG A O 1
ATOM 826 N N . HIS A 1 106 ? -0.879 -7.802 -8.169 1.00 90.44 106 HIS A N 1
ATOM 827 C CA . HIS A 1 106 ? -1.594 -8.714 -7.274 1.00 90.44 106 HIS A CA 1
ATOM 828 C C . HIS A 1 106 ? -1.606 -8.206 -5.831 1.00 90.44 106 HIS A C 1
ATOM 830 O O . HIS A 1 106 ? -2.641 -8.294 -5.176 1.00 90.44 106 HIS A O 1
ATOM 836 N N . GLN A 1 107 ? -0.492 -7.647 -5.347 1.00 91.00 107 GLN A N 1
ATOM 837 C CA . GLN A 1 107 ? -0.442 -7.050 -4.014 1.00 91.00 107 GLN A CA 1
ATOM 838 C C . GLN A 1 107 ? -1.396 -5.859 -3.901 1.00 91.00 107 GLN A C 1
ATOM 840 O O . GLN A 1 107 ? -2.160 -5.791 -2.948 1.00 91.00 107 GLN A O 1
ATOM 845 N N . LEU A 1 108 ? -1.409 -4.969 -4.898 1.00 89.44 108 LEU A N 1
ATOM 846 C CA . LEU A 1 108 ? -2.328 -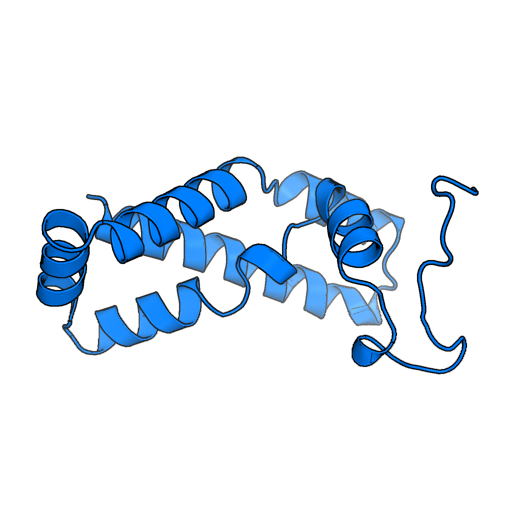3.832 -4.939 1.00 89.44 108 LEU A CA 1
ATOM 847 C C . LEU A 1 108 ? -3.791 -4.284 -4.826 1.00 89.44 108 LEU A C 1
ATOM 849 O O . LEU A 1 108 ? -4.536 -3.716 -4.036 1.00 89.44 108 LEU A O 1
ATOM 853 N N . GLN A 1 109 ? -4.194 -5.313 -5.579 1.00 90.06 109 GLN A N 1
ATOM 854 C CA . GLN A 1 109 ? -5.565 -5.826 -5.512 1.00 90.06 109 GLN A CA 1
ATOM 855 C C . GLN A 1 10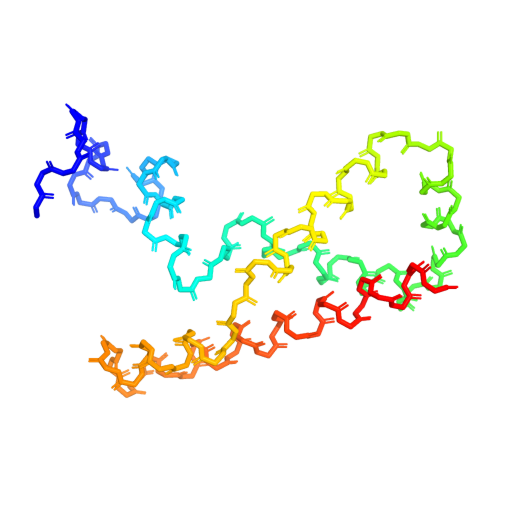9 ? -5.896 -6.383 -4.121 1.00 90.06 109 GLN A C 1
ATOM 857 O O . GLN A 1 109 ? -6.923 -6.035 -3.550 1.00 90.06 109 GLN A O 1
ATOM 862 N N . ARG A 1 110 ? -4.997 -7.186 -3.540 1.00 91.19 110 ARG A N 1
ATOM 863 C CA . ARG A 1 110 ? -5.180 -7.736 -2.187 1.00 91.19 110 ARG A CA 1
ATOM 864 C C . ARG A 1 110 ? -5.285 -6.646 -1.124 1.00 91.19 110 ARG A C 1
ATOM 866 O O . ARG A 1 110 ? -6.080 -6.771 -0.195 1.00 91.19 110 ARG A O 1
ATOM 873 N N . ASP A 1 111 ? -4.488 -5.591 -1.253 1.00 91.88 111 ASP A N 1
ATOM 874 C CA . ASP A 1 111 ? -4.491 -4.459 -0.329 1.00 91.88 111 ASP A CA 1
ATOM 875 C C . ASP A 1 111 ? -5.808 -3.669 -0.417 1.00 91.88 111 ASP A C 1
ATOM 877 O O . ASP A 1 111 ? -6.338 -3.247 0.612 1.00 91.88 111 ASP A O 1
ATOM 881 N N . ILE A 1 112 ? -6.364 -3.517 -1.627 1.00 90.50 112 ILE A N 1
ATOM 882 C CA . ILE A 1 112 ? -7.690 -2.925 -1.857 1.00 90.50 112 ILE A CA 1
ATOM 883 C C . ILE A 1 112 ? -8.770 -3.771 -1.186 1.00 90.50 112 ILE A C 1
ATOM 885 O O . ILE A 1 112 ? -9.550 -3.240 -0.398 1.00 90.50 112 ILE A O 1
ATOM 889 N N . ASP A 1 113 ? -8.782 -5.079 -1.444 1.00 91.62 113 ASP A N 1
ATOM 890 C CA . ASP A 1 113 ? -9.783 -5.992 -0.886 1.00 91.62 113 ASP A CA 1
ATOM 891 C C . ASP A 1 113 ? -9.722 -6.002 0.654 1.00 91.62 113 ASP A C 1
ATOM 893 O O . ASP A 1 113 ? -10.745 -5.948 1.338 1.00 91.62 113 ASP A O 1
ATOM 897 N N . THR A 1 114 ? -8.507 -5.981 1.214 1.00 92.44 114 THR A N 1
ATOM 898 C CA . THR A 1 114 ? -8.273 -5.886 2.662 1.00 92.44 114 THR A CA 1
ATOM 899 C C . THR A 1 114 ? -8.854 -4.595 3.232 1.00 92.44 114 THR A C 1
ATOM 901 O O . THR A 1 114 ? -9.555 -4.627 4.243 1.00 92.44 114 THR A O 1
ATOM 904 N N . LEU A 1 115 ? -8.588 -3.454 2.590 1.00 91.19 115 LEU A N 1
ATOM 905 C CA . LEU A 1 115 ? -9.106 -2.164 3.039 1.00 91.19 115 LEU A CA 1
ATOM 906 C C . LEU A 1 115 ? -10.640 -2.127 2.986 1.00 91.19 115 LEU A C 1
ATOM 908 O O . LEU A 1 115 ? -11.259 -1.661 3.939 1.00 91.19 115 LEU A O 1
ATOM 912 N N . LEU A 1 116 ? -11.252 -2.657 1.925 1.00 90.19 116 LEU A N 1
ATOM 913 C CA . LEU A 1 116 ? -12.710 -2.728 1.800 1.00 90.19 116 LEU A CA 1
ATOM 914 C C . LEU A 1 116 ? -13.331 -3.579 2.913 1.00 90.19 116 LEU A C 1
ATOM 916 O O . LEU A 1 116 ? -14.273 -3.126 3.553 1.00 90.19 116 LEU A O 1
ATOM 920 N N . SER A 1 117 ? -12.739 -4.731 3.242 1.00 90.06 117 SER A N 1
ATOM 921 C CA . SER A 1 117 ? -13.241 -5.598 4.322 1.00 90.06 117 SER A CA 1
ATOM 922 C C . SER A 1 117 ? -13.222 -4.958 5.720 1.00 90.06 117 SER A C 1
ATOM 924 O O . SER A 1 117 ? -13.929 -5.403 6.621 1.00 90.06 117 SER A O 1
ATOM 926 N N . ILE A 1 118 ? -12.390 -3.929 5.922 1.00 88.62 118 ILE A N 1
ATOM 927 C CA . ILE A 1 118 ? -12.311 -3.170 7.178 1.00 88.62 118 ILE A CA 1
ATOM 928 C C . ILE A 1 118 ? -13.385 -2.076 7.236 1.00 88.62 118 ILE A C 1
ATOM 930 O O . ILE A 1 118 ? -13.834 -1.722 8.330 1.00 88.62 118 ILE A O 1
ATOM 934 N N . LEU A 1 119 ? -13.728 -1.500 6.079 1.00 83.75 119 LEU A N 1
ATOM 935 C CA . LEU A 1 119 ? -14.661 -0.378 5.949 1.00 83.75 119 LEU A CA 1
ATOM 936 C C . LEU A 1 119 ? -16.132 -0.819 5.894 1.00 83.75 119 LEU A C 1
ATOM 938 O O . LEU A 1 119 ? -16.996 -0.012 6.243 1.00 83.75 119 LEU A O 1
ATOM 942 N N . GLU A 1 120 ? -16.401 -2.058 5.472 1.00 71.12 120 GLU A N 1
ATOM 943 C CA . GLU A 1 120 ? -17.697 -2.747 5.617 1.00 71.12 120 GLU A CA 1
ATOM 944 C C . GLU A 1 120 ? -17.997 -3.116 7.080 1.00 71.12 120 GLU A C 1
ATOM 946 O O . GLU A 1 120 ? -19.177 -3.008 7.485 1.00 71.12 120 GLU A O 1
#

Radius of gyration: 16.95 Å; chains: 1; bounding box: 43×36×42 Å

Foldseek 3Di:
DCPDPDDQFPDPPDDPVRGDPVNVCVVCLQQAPCVLCPPPLVVLVVCVVVVCLVVLLVCCVPPPVSVVSLVSVVVRLVSHDLVSNLVCCVVPPDPVCNVVSVVSSVVSVSSNVSSVVSVD

pLDDT: mean 81.96, std 13.22, range [46.91, 97.31]